Protein AF-X1JDD9-F1 (afdb_monomer)

Radius of gyration: 16.64 Å; Cα contacts (8 Å, |Δi|>4): 151; chains: 1; bounding box: 35×38×40 Å

Nearest PDB structures (foldseek):
  3kds-assembly2_F  TM=9.643E-01  e=4.675E-15  Thermotoga maritima
  3kds-assembly1_E  TM=9.623E-01  e=3.624E-14  Thermotoga maritima
  7wi4-assembly1_C  TM=9.460E-01  e=9.497E-11  Escherichia coli K-12
  6az0-assembly1_B  TM=9.602E-01  e=3.882E-10  Saccharomyces cerevisiae RM11-1a
  6nyy-assembly1_A  TM=8.741E-01  e=3.411E-11  Homo sapiens

Foldseek 3Di:
DPVLCPPAAADPQDDVVVLCQLCVPPDPVLSNQLNVQQVVVCVVVVHPHRYNVSSVQSSCCSVQNDFDPPDDDDPVNLVVLVCVQVVVQVVQVPQPLHAHWDDWFCTHGHPDRIDIDGTHPDDDPDDDPSNVVD

Secondary structure (DSSP, 8-state):
-HHHHTTS-B-TT--HHHHHHHTTT--HHHHHHHHHHHHHHHHHTT-SSB-HHHHHHHHHHHHH-SB-TTS---HHHHHHHHHHHHHHHHHHHHSSSSPPEEEEE---BTTBS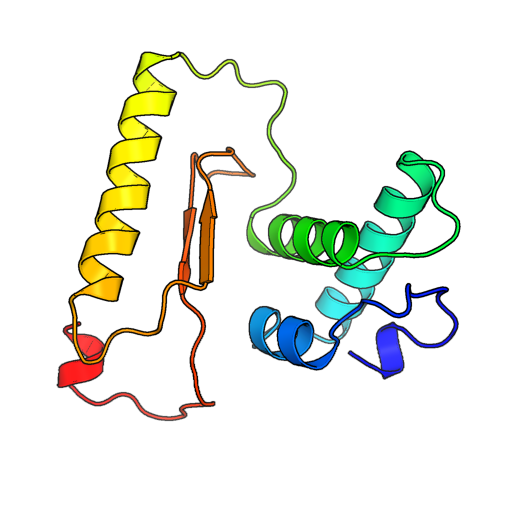-EEEE--SS--S---HHHHH-

Mean predicted aligned error: 5.03 Å

pLDDT: mean 89.82, std 6.15, range [63.53, 98.0]

Solvent-accessible surface area (backbone atoms only — not comparable to full-atom values): 7758 Å² total; per-residue (Å²): 105,72,81,62,50,60,97,54,59,62,35,91,83,46,59,65,68,60,52,48,62,78,45,64,91,57,49,75,66,52,49,40,50,28,49,50,48,9,46,52,49,18,51,77,68,75,41,88,40,31,43,51,70,31,46,54,52,20,48,48,32,72,76,41,32,58,74,52,83,83,63,86,74,51,74,66,58,50,50,52,38,44,52,52,37,51,46,54,43,51,52,35,65,69,37,91,60,31,46,50,70,72,47,79,44,63,66,33,20,65,93,41,59,41,48,62,42,61,45,73,92,62,96,70,95,75,79,53,75,64,47,71,73,81

Structure (mmCIF, N/CA/C/O backbone):
data_AF-X1JDD9-F1
#
_entry.id   AF-X1JDD9-F1
#
loop_
_atom_site.group_PDB
_atom_site.id
_atom_site.type_symbol
_atom_site.label_atom_id
_atom_site.label_alt_id
_atom_site.label_comp_id
_atom_site.label_asym_id
_atom_site.label_entity_id
_atom_site.label_seq_id
_atom_site.pdbx_PDB_ins_code
_atom_site.Cartn_x
_atom_site.Cartn_y
_atom_site.Cartn_z
_atom_site.occupancy
_atom_site.B_iso_or_equiv
_atom_site.auth_seq_id
_atom_site.auth_comp_id
_atom_site.auth_asym_id
_atom_site.auth_atom_id
_atom_site.pdbx_PDB_model_num
ATOM 1 N N . MET A 1 1 ? -8.781 -14.432 3.532 1.00 63.53 1 MET A N 1
ATOM 2 C CA . MET A 1 1 ? -9.470 -13.274 4.148 1.00 63.53 1 MET A CA 1
ATOM 3 C C . MET A 1 1 ? -10.756 -13.630 4.887 1.00 63.53 1 MET A C 1
ATOM 5 O O . MET A 1 1 ? -10.753 -13.464 6.095 1.00 63.53 1 MET A O 1
ATOM 9 N N . LYS A 1 2 ? -11.806 -14.180 4.248 1.00 70.62 2 LYS A N 1
ATOM 10 C CA . LYS A 1 2 ? -13.115 -14.427 4.907 1.00 70.62 2 LYS A CA 1
ATOM 11 C C . LYS A 1 2 ? -13.048 -15.103 6.287 1.00 70.62 2 LYS A C 1
ATOM 13 O O . LYS A 1 2 ? -13.683 -14.623 7.210 1.00 70.62 2 LYS A O 1
ATOM 18 N N . VAL A 1 3 ? -12.236 -16.151 6.446 1.00 74.94 3 VAL A N 1
ATOM 19 C CA . VAL A 1 3 ? -12.106 -16.88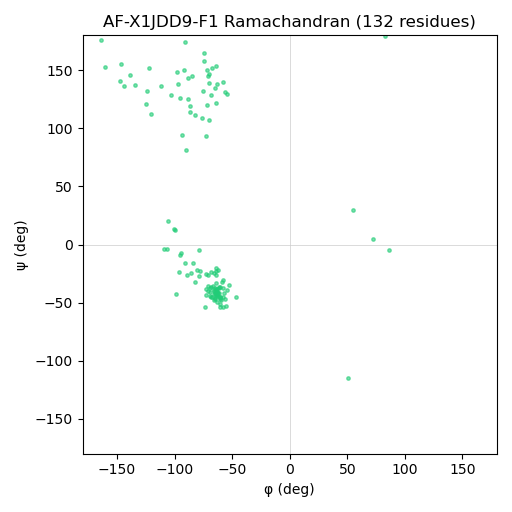8 7.721 1.00 74.94 3 VAL A CA 1
ATOM 20 C C . VAL A 1 3 ? -11.470 -16.044 8.833 1.00 74.94 3 VAL A C 1
ATOM 22 O O . VAL A 1 3 ? -11.853 -16.154 9.988 1.00 74.94 3 VAL A O 1
ATOM 25 N N . HIS A 1 4 ? -10.514 -15.174 8.501 1.00 77.00 4 HIS A N 1
ATOM 26 C CA . HIS A 1 4 ? -9.820 -14.337 9.490 1.00 77.00 4 HIS A CA 1
ATOM 27 C C . HIS A 1 4 ? -10.591 -13.060 9.840 1.00 77.00 4 HIS A C 1
ATOM 29 O O . HIS A 1 4 ? -10.295 -12.421 10.845 1.00 77.00 4 HIS A O 1
ATOM 35 N N . SER A 1 5 ? -11.572 -12.693 9.014 1.00 74.81 5 SER A N 1
ATOM 36 C CA . SER A 1 5 ? -12.475 -11.565 9.242 1.00 74.81 5 SER A CA 1
ATOM 37 C C . SER A 1 5 ? -13.789 -11.974 9.916 1.00 74.81 5 SER A C 1
ATOM 39 O O . SER A 1 5 ? -14.579 -11.102 10.274 1.00 74.81 5 SER A O 1
ATOM 41 N N . ASP A 1 6 ? -14.034 -13.275 10.079 1.00 76.06 6 ASP A N 1
ATOM 42 C CA . ASP A 1 6 ? -15.283 -13.793 10.626 1.00 76.06 6 ASP A CA 1
ATOM 43 C C . ASP A 1 6 ? -15.476 -13.362 12.091 1.00 76.06 6 ASP A C 1
ATOM 45 O O . ASP A 1 6 ? -14.542 -13.364 12.897 1.00 76.06 6 ASP A O 1
ATOM 49 N N . GLY A 1 7 ? -16.687 -12.910 12.423 1.00 74.12 7 GLY A N 1
ATOM 50 C CA . GLY A 1 7 ? -17.021 -12.357 13.742 1.00 74.12 7 GLY A CA 1
ATOM 51 C C . GLY A 1 7 ? -16.440 -10.969 14.064 1.00 74.12 7 GLY A C 1
ATOM 52 O O . GLY A 1 7 ? -16.627 -10.486 15.184 1.00 74.12 7 GLY A O 1
ATOM 5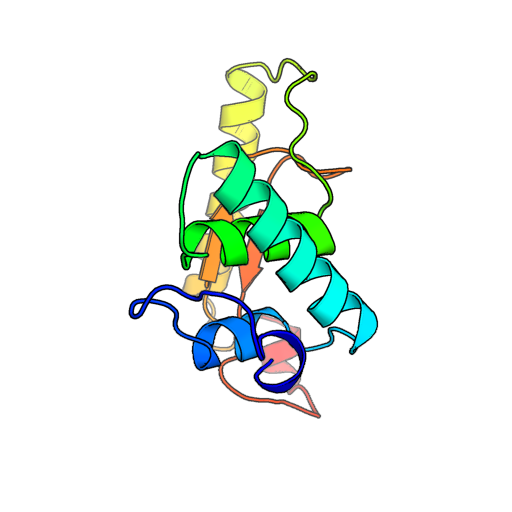3 N N . LYS A 1 8 ? -15.751 -10.297 13.129 1.00 82.94 8 LYS A N 1
ATOM 54 C CA . LYS A 1 8 ? -15.288 -8.908 13.305 1.00 82.94 8 LYS A CA 1
ATOM 55 C C . LYS A 1 8 ? -16.266 -7.919 12.657 1.00 82.94 8 LYS A C 1
ATOM 57 O O . LYS A 1 8 ? -16.722 -8.173 11.544 1.00 82.94 8 LYS A O 1
ATOM 62 N N . PRO A 1 9 ? -16.574 -6.780 13.308 1.00 88.50 9 PRO A N 1
ATOM 63 C CA . PRO A 1 9 ? -17.471 -5.782 12.738 1.00 88.50 9 PRO A CA 1
ATOM 64 C C . PRO A 1 9 ? -16.756 -5.051 11.598 1.00 88.50 9 PRO A C 1
ATOM 66 O O . PRO A 1 9 ? -16.021 -4.098 11.839 1.00 88.50 9 PRO A O 1
ATOM 69 N N . LEU A 1 10 ? -16.924 -5.520 10.363 1.00 90.50 10 LEU A N 1
ATOM 70 C CA . LEU A 1 10 ? -16.450 -4.827 9.167 1.00 90.50 10 LEU A CA 1
ATOM 71 C C . LEU A 1 10 ? -17.476 -3.790 8.716 1.00 90.50 10 LEU A C 1
ATOM 73 O O . LEU A 1 10 ? -18.681 -4.000 8.837 1.00 90.50 10 LEU A O 1
ATOM 77 N N . ASP A 1 11 ? -16.984 -2.676 8.193 1.00 92.62 11 ASP A N 1
ATOM 78 C CA . ASP A 1 11 ? -17.819 -1.702 7.503 1.00 92.62 11 ASP A CA 1
ATOM 79 C C . ASP A 1 11 ? -18.312 -2.261 6.154 1.00 92.62 11 ASP A C 1
ATOM 81 O O . ASP A 1 11 ? -17.595 -3.013 5.490 1.00 92.62 11 ASP A O 1
ATOM 85 N N . GLU A 1 12 ? -19.517 -1.882 5.723 1.00 87.06 12 GLU A N 1
ATOM 86 C CA . GLU A 1 12 ? -20.111 -2.345 4.456 1.00 87.06 12 GLU A CA 1
ATOM 87 C C . GLU A 1 12 ? -19.295 -1.920 3.225 1.00 87.06 12 GLU A C 1
ATOM 89 O O . GLU A 1 12 ? -19.371 -2.552 2.173 1.00 87.06 12 GLU A O 1
ATOM 94 N N . THR A 1 13 ? -18.476 -0.873 3.354 1.00 86.50 13 THR A N 1
ATOM 95 C CA . THR A 1 13 ? -17.613 -0.364 2.279 1.00 86.50 13 THR A CA 1
ATOM 96 C C . THR A 1 13 ? -16.335 -1.185 2.062 1.00 86.50 13 THR A C 1
ATOM 98 O O . THR A 1 13 ? -15.574 -0.903 1.134 1.00 86.50 13 THR A O 1
ATOM 101 N N . VAL A 1 14 ? -16.067 -2.201 2.892 1.00 90.94 14 VAL A N 1
ATOM 102 C CA . VAL A 1 14 ? -14.845 -3.012 2.802 1.00 90.94 14 VAL A CA 1
ATOM 103 C C . VAL A 1 14 ? -14.875 -3.933 1.582 1.00 90.94 14 VAL A C 1
ATOM 105 O O . VAL A 1 14 ? -15.685 -4.856 1.485 1.00 90.94 14 VAL A O 1
ATOM 108 N N . ASN A 1 15 ? -13.901 -3.756 0.688 1.00 89.44 15 ASN A N 1
ATOM 109 C CA . ASN A 1 15 ? -13.701 -4.643 -0.451 1.00 89.44 15 ASN A CA 1
ATOM 110 C C . ASN A 1 15 ? -12.686 -5.752 -0.120 1.00 89.44 15 ASN A C 1
ATOM 112 O O . ASN A 1 15 ? -11.476 -5.596 -0.284 1.00 89.44 15 ASN A O 1
ATOM 116 N N . LEU A 1 16 ? -13.192 -6.907 0.321 1.00 87.38 16 LEU A N 1
ATOM 117 C CA . LEU A 1 16 ? -12.360 -8.067 0.665 1.00 87.38 16 LEU A CA 1
ATOM 118 C C . LEU A 1 16 ? -11.617 -8.678 -0.533 1.00 87.38 16 LEU A C 1
ATOM 120 O O . LEU A 1 16 ? -10.599 -9.338 -0.328 1.00 87.38 16 LEU A O 1
ATOM 124 N N . GLU A 1 17 ? -12.114 -8.495 -1.757 1.00 86.50 17 GLU A N 1
ATOM 125 C CA . GLU A 1 17 ? -11.453 -9.007 -2.959 1.00 86.50 17 GLU A CA 1
ATOM 126 C C . GLU A 1 17 ? -10.201 -8.187 -3.283 1.00 86.50 17 GLU A C 1
ATOM 128 O O . GLU A 1 17 ? -9.141 -8.755 -3.540 1.00 86.50 17 GLU A O 1
ATOM 133 N N . LEU A 1 18 ? -10.295 -6.858 -3.189 1.00 86.44 18 LEU A N 1
ATOM 134 C CA . LEU A 1 18 ? -9.141 -5.974 -3.343 1.00 86.44 18 LEU A CA 1
ATOM 135 C C . LEU A 1 18 ? -8.074 -6.267 -2.280 1.00 86.44 18 LEU A C 1
ATOM 137 O O . LEU A 1 18 ? -6.905 -6.447 -2.613 1.00 86.44 18 LEU A O 1
ATOM 141 N N . LEU A 1 19 ? -8.489 -6.421 -1.018 1.00 89.00 19 LEU A N 1
ATOM 142 C CA . LEU A 1 19 ? -7.575 -6.766 0.074 1.00 89.00 19 LEU A CA 1
ATOM 143 C C . LEU A 1 19 ? -6.897 -8.123 -0.138 1.00 89.00 19 LEU A C 1
ATOM 145 O O . LEU A 1 19 ? -5.731 -8.285 0.211 1.00 89.00 19 LEU A O 1
ATOM 149 N N . ALA A 1 20 ? -7.604 -9.105 -0.705 1.00 87.06 20 ALA A N 1
ATOM 150 C CA . ALA A 1 20 ? -7.016 -10.402 -1.023 1.00 87.06 20 ALA A CA 1
ATOM 151 C C . ALA A 1 20 ? -5.908 -10.279 -2.079 1.00 87.06 20 ALA A C 1
ATOM 153 O O . ALA A 1 20 ? -4.869 -10.914 -1.926 1.00 87.06 20 ALA A O 1
ATOM 154 N N . LYS A 1 21 ? -6.090 -9.422 -3.093 1.00 85.94 21 LYS A N 1
ATOM 155 C CA . LYS A 1 21 ? -5.042 -9.141 -4.086 1.00 85.94 21 LYS A CA 1
ATOM 156 C C . LYS A 1 21 ? -3.837 -8.463 -3.434 1.00 85.94 21 LYS A C 1
ATOM 158 O O . LYS A 1 21 ? -2.712 -8.904 -3.632 1.00 85.94 21 LYS A O 1
ATOM 163 N N . GLU A 1 22 ? -4.056 -7.445 -2.601 1.00 88.06 22 GLU A N 1
ATOM 164 C CA . GLU A 1 22 ? -2.969 -6.737 -1.899 1.00 88.06 22 GLU A CA 1
ATOM 165 C C . GLU A 1 22 ? -2.189 -7.597 -0.898 1.00 88.06 22 GLU A C 1
ATOM 167 O O . GLU A 1 22 ? -1.053 -7.271 -0.556 1.00 88.06 22 GLU A O 1
ATOM 172 N N . THR A 1 23 ? -2.797 -8.678 -0.414 1.00 89.56 23 THR A N 1
ATOM 173 C CA . THR A 1 23 ? -2.199 -9.604 0.555 1.00 89.56 23 THR A CA 1
ATOM 174 C C . THR A 1 23 ? -1.780 -10.924 -0.089 1.00 89.56 23 THR A C 1
ATOM 176 O O . THR A 1 23 ? -1.591 -11.927 0.602 1.00 89.56 23 THR A O 1
ATOM 179 N N . ALA A 1 24 ? -1.604 -10.946 -1.414 1.00 86.12 24 ALA A N 1
ATOM 180 C CA . ALA A 1 24 ? -1.024 -12.088 -2.106 1.00 86.12 24 ALA A CA 1
ATOM 181 C C . ALA A 1 24 ? 0.347 -12.442 -1.495 1.00 86.12 24 ALA A C 1
ATOM 183 O O . ALA A 1 24 ? 1.199 -11.580 -1.281 1.00 86.12 24 ALA A O 1
ATOM 184 N N . GLY A 1 25 ? 0.541 -13.720 -1.164 1.00 85.62 25 GLY A N 1
ATOM 185 C CA . GLY A 1 25 ? 1.745 -14.211 -0.485 1.00 85.62 25 GLY A CA 1
ATOM 186 C C . GLY A 1 25 ? 1.726 -14.122 1.047 1.00 85.62 25 GLY A C 1
ATOM 187 O O . GLY A 1 25 ? 2.645 -14.639 1.679 1.00 85.62 25 GLY A O 1
ATOM 188 N N . PHE A 1 26 ? 0.693 -13.538 1.665 1.00 91.31 26 PHE A N 1
ATOM 189 C CA . PHE A 1 26 ? 0.548 -13.552 3.124 1.00 91.31 26 PHE A CA 1
ATOM 190 C C . PHE A 1 26 ? 0.208 -14.959 3.621 1.00 91.31 26 PHE A C 1
ATOM 192 O O . PHE A 1 26 ? -0.644 -15.653 3.058 1.00 91.31 26 PHE A O 1
ATOM 199 N N . SER A 1 27 ? 0.819 -15.365 4.734 1.00 92.12 27 SER A N 1
ATOM 200 C CA . SER A 1 27 ? 0.408 -16.570 5.451 1.00 92.12 27 SER A CA 1
ATOM 201 C C . SER A 1 27 ? -0.902 -16.341 6.215 1.00 92.12 27 SER A C 1
ATOM 203 O O . SER A 1 27 ? -1.315 -15.209 6.475 1.00 92.12 27 SER A O 1
ATOM 205 N N . GLY A 1 28 ? -1.554 -17.420 6.662 1.00 89.81 28 GLY A N 1
ATOM 206 C CA . GLY A 1 28 ? -2.732 -17.304 7.535 1.00 89.81 28 GLY A CA 1
ATOM 207 C C . GLY A 1 28 ? -2.445 -16.543 8.839 1.00 89.81 28 GLY A C 1
ATOM 208 O O . GLY A 1 28 ? -3.316 -15.837 9.347 1.00 89.81 2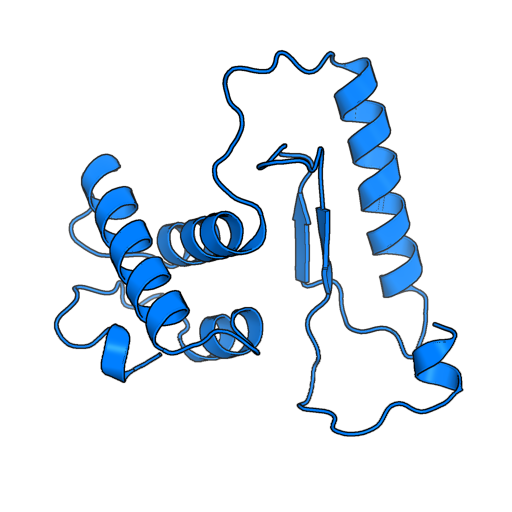8 GLY A O 1
ATOM 209 N N . ALA A 1 29 ? -1.212 -16.627 9.352 1.00 91.00 29 ALA A N 1
ATOM 210 C CA . ALA A 1 29 ? -0.783 -15.859 10.517 1.00 91.00 29 ALA A CA 1
ATOM 211 C C . ALA A 1 29 ? -0.668 -14.360 10.199 1.00 91.00 29 ALA A C 1
ATOM 213 O O . ALA A 1 29 ? -1.123 -13.537 10.994 1.00 91.00 29 ALA A O 1
ATOM 214 N N . ASP A 1 30 ? -0.144 -14.003 9.024 1.00 92.44 30 ASP A N 1
ATOM 215 C CA . ASP A 1 30 ? -0.042 -12.605 8.588 1.00 92.44 30 ASP A CA 1
ATOM 216 C C . ASP A 1 30 ? -1.425 -11.985 8.385 1.00 92.44 30 ASP A C 1
ATOM 218 O O . ASP A 1 30 ? -1.674 -10.864 8.827 1.00 92.44 30 ASP A O 1
ATOM 222 N N . LEU A 1 31 ? -2.359 -12.733 7.786 1.00 92.69 31 LEU A N 1
ATOM 223 C CA . LEU A 1 31 ? -3.745 -12.293 7.618 1.00 92.69 31 LEU A CA 1
ATOM 224 C C . LEU A 1 31 ? -4.452 -12.101 8.967 1.00 92.69 31 LEU A C 1
ATOM 226 O O . LEU A 1 31 ? -5.153 -11.108 9.161 1.00 92.69 31 LEU A O 1
ATOM 230 N N . ALA A 1 32 ? -4.260 -13.022 9.914 1.00 90.81 32 ALA A N 1
ATOM 231 C CA . ALA A 1 32 ? -4.809 -12.880 11.261 1.00 90.81 32 ALA A CA 1
ATOM 232 C C . ALA A 1 32 ? -4.224 -11.655 11.985 1.00 90.81 32 ALA A C 1
ATOM 234 O O . ALA A 1 32 ? -4.964 -10.892 12.613 1.00 90.81 32 ALA A O 1
ATOM 235 N N . ASN A 1 33 ? -2.912 -11.434 11.859 1.00 92.00 33 ASN A N 1
ATOM 236 C CA . ASN A 1 33 ? -2.232 -10.281 12.440 1.00 92.00 33 ASN A CA 1
ATOM 237 C C . ASN A 1 33 ? -2.724 -8.958 11.830 1.00 92.00 33 ASN A C 1
ATOM 239 O O . ASN A 1 33 ? -3.042 -8.024 12.562 1.00 92.00 33 ASN A O 1
ATOM 243 N N . LEU A 1 34 ? -2.872 -8.901 10.503 1.00 94.12 34 LEU A N 1
ATOM 244 C CA . LEU A 1 34 ? -3.423 -7.756 9.777 1.00 94.12 34 LEU A CA 1
ATOM 245 C C . LEU A 1 34 ? -4.809 -7.378 10.303 1.00 94.12 34 LEU A C 1
ATOM 247 O O . LEU A 1 34 ? -5.027 -6.222 10.667 1.00 94.12 34 LEU A O 1
ATOM 251 N N . VAL A 1 35 ? -5.739 -8.338 10.375 1.00 93.19 35 VAL A N 1
ATOM 252 C CA . VAL A 1 35 ? -7.114 -8.070 10.834 1.00 93.19 35 VAL A CA 1
ATOM 253 C C . VAL A 1 35 ? -7.123 -7.600 12.290 1.00 93.19 35 VAL A C 1
ATOM 255 O O . VAL A 1 35 ? -7.883 -6.698 12.648 1.00 93.19 35 VAL A O 1
ATOM 258 N N . ASN A 1 36 ? -6.262 -8.169 13.136 1.00 92.31 36 ASN A N 1
ATOM 259 C CA . ASN A 1 36 ? -6.136 -7.740 14.525 1.00 92.31 36 ASN A CA 1
ATOM 260 C C . ASN A 1 36 ? -5.608 -6.301 14.644 1.00 92.31 36 ASN A C 1
ATOM 262 O O . ASN A 1 36 ? -6.179 -5.492 15.374 1.00 92.31 36 ASN A O 1
ATOM 266 N N . GLU A 1 37 ? -4.562 -5.949 13.896 1.00 92.56 37 GLU A N 1
ATOM 267 C CA . GLU A 1 37 ? -4.041 -4.580 13.857 1.00 92.56 37 GLU A CA 1
ATOM 268 C C . GLU A 1 37 ? -5.090 -3.591 13.333 1.00 92.56 37 GLU A C 1
ATOM 270 O O . GLU A 1 37 ? -5.212 -2.489 13.871 1.00 92.56 37 GLU A O 1
ATOM 275 N N . ALA A 1 38 ? -5.900 -3.992 12.350 1.00 94.69 38 ALA A N 1
ATOM 276 C CA . ALA A 1 38 ? -6.957 -3.145 11.801 1.00 94.69 38 ALA A CA 1
ATOM 277 C C . ALA A 1 38 ? -8.046 -2.874 12.849 1.00 94.69 38 ALA A C 1
ATOM 279 O O . ALA A 1 38 ? -8.501 -1.740 13.004 1.00 94.69 38 ALA A O 1
ATOM 280 N N . ALA A 1 39 ? -8.406 -3.889 13.641 1.00 93.25 39 ALA A N 1
ATOM 281 C CA . ALA A 1 39 ? -9.322 -3.739 14.768 1.00 93.25 39 ALA A CA 1
ATOM 282 C C . ALA A 1 39 ? -8.769 -2.799 15.852 1.00 93.25 39 ALA A C 1
ATOM 284 O O . ALA A 1 39 ? -9.491 -1.934 16.348 1.00 93.25 39 ALA A O 1
ATOM 285 N N . ILE A 1 40 ? -7.481 -2.922 16.193 1.00 93.31 40 ILE A N 1
ATOM 286 C CA . ILE A 1 40 ? -6.818 -2.027 17.155 1.00 93.31 40 ILE A CA 1
ATOM 287 C C . ILE A 1 40 ? -6.807 -0.585 16.631 1.00 93.31 40 ILE A C 1
ATOM 289 O O . ILE A 1 40 ? -7.048 0.350 17.396 1.00 93.31 40 ILE A O 1
ATOM 293 N N . LEU A 1 41 ? -6.547 -0.384 15.336 1.00 93.50 41 LEU A N 1
ATOM 294 C CA . LEU A 1 41 ? -6.577 0.937 14.706 1.00 93.50 41 LEU A CA 1
ATOM 295 C C . LEU A 1 4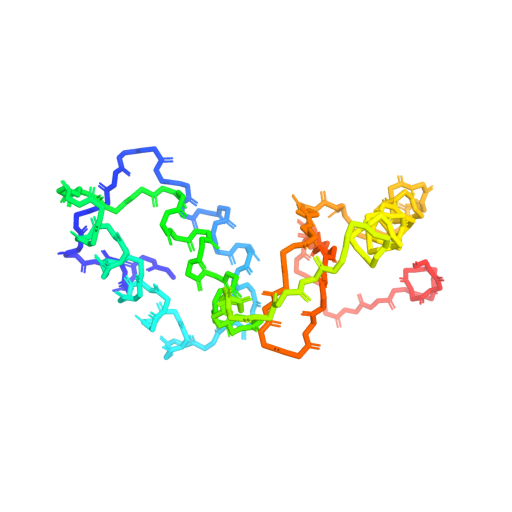1 ? -7.981 1.544 14.698 1.00 93.50 41 LEU A C 1
ATOM 297 O O . LEU A 1 41 ? -8.115 2.727 15.010 1.00 93.50 41 LEU A O 1
ATOM 301 N N . ALA A 1 42 ? -9.011 0.750 14.397 1.00 95.00 42 ALA A N 1
ATOM 302 C CA . ALA A 1 42 ? -10.403 1.187 14.456 1.00 95.00 42 ALA A CA 1
ATOM 303 C C . ALA A 1 42 ? -10.777 1.633 15.878 1.00 95.00 42 ALA A C 1
ATOM 305 O O . ALA A 1 42 ? -11.269 2.746 16.062 1.00 95.00 42 ALA A O 1
ATOM 306 N N . ALA A 1 43 ? -10.438 0.825 16.888 1.00 94.19 43 ALA A N 1
ATOM 307 C CA . ALA A 1 43 ? -10.682 1.150 18.291 1.00 94.19 43 ALA A CA 1
ATOM 308 C C . ALA A 1 43 ? -9.938 2.420 18.739 1.00 94.19 43 ALA A C 1
ATOM 310 O O . ALA A 1 43 ? -10.519 3.270 19.402 1.00 94.19 43 ALA A O 1
ATOM 311 N N . ARG A 1 44 ? -8.674 2.605 18.328 1.00 94.19 44 ARG A N 1
ATOM 312 C CA . ARG A 1 44 ? -7.899 3.833 18.607 1.00 94.19 44 ARG A CA 1
ATOM 313 C C . ARG A 1 44 ? -8.473 5.092 17.956 1.00 94.19 44 ARG A C 1
ATOM 315 O O . ARG A 1 44 ? -8.102 6.190 18.356 1.00 94.19 44 ARG A O 1
ATOM 322 N N . ARG A 1 45 ? -9.298 4.932 16.921 1.00 94.44 45 ARG A N 1
ATOM 323 C CA . ARG A 1 45 ? -10.001 6.012 16.215 1.00 94.44 45 ARG A CA 1
ATOM 324 C C . ARG A 1 45 ? -11.459 6.142 16.676 1.00 94.44 45 ARG A C 1
ATOM 326 O O . ARG A 1 45 ? -12.239 6.787 15.982 1.00 94.44 45 ARG A O 1
ATOM 333 N N . ASP A 1 46 ? -11.829 5.494 17.785 1.00 94.19 46 ASP A N 1
ATOM 334 C CA . ASP A 1 46 ? -13.188 5.453 18.339 1.00 94.19 46 ASP A CA 1
ATOM 335 C C . ASP A 1 46 ? -14.257 4.968 17.336 1.00 94.19 46 ASP A C 1
ATOM 337 O O . ASP A 1 46 ? -15.432 5.339 17.405 1.00 94.19 46 ASP A O 1
ATOM 341 N N . LYS A 1 47 ? -13.865 4.109 16.385 1.00 94.50 47 LYS A N 1
ATOM 342 C CA . LYS A 1 47 ? -14.779 3.497 15.413 1.00 94.50 47 LYS A CA 1
ATOM 343 C C . LYS A 1 47 ? -15.378 2.202 15.957 1.00 94.50 47 LYS A C 1
ATOM 345 O O . LYS A 1 47 ? -14.704 1.411 16.612 1.00 94.50 47 LYS A O 1
ATOM 350 N N . LYS A 1 48 ? -16.649 1.958 15.622 1.00 92.06 48 LYS A N 1
ATOM 351 C CA . 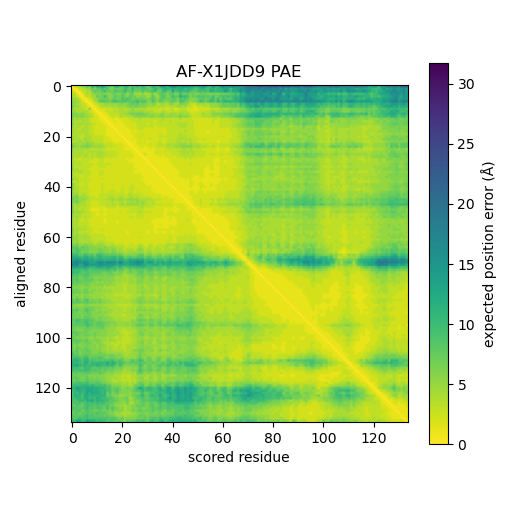LYS A 1 48 ? -17.372 0.715 15.961 1.00 92.06 48 LYS A CA 1
ATOM 352 C C . LYS A 1 48 ? -17.156 -0.407 14.943 1.00 92.06 48 LYS A C 1
ATOM 354 O O . LYS A 1 48 ? -17.308 -1.574 15.290 1.00 92.06 48 LYS A O 1
ATOM 359 N N . THR A 1 49 ? -16.817 -0.048 13.709 1.00 95.12 49 THR A N 1
ATOM 360 C CA . THR A 1 49 ? -16.551 -0.958 12.591 1.00 95.12 49 THR A CA 1
ATOM 361 C C . THR A 1 49 ? -15.141 -0.728 12.050 1.00 95.12 49 THR A C 1
ATOM 363 O O . THR A 1 49 ? -14.580 0.366 12.152 1.00 95.12 49 THR A O 1
ATOM 366 N N . ILE A 1 50 ? -14.553 -1.779 11.489 1.00 94.81 50 ILE A N 1
ATOM 367 C CA . ILE A 1 50 ? -13.262 -1.756 10.805 1.00 94.81 50 ILE A CA 1
ATOM 368 C C . ILE A 1 50 ? -13.524 -1.366 9.353 1.00 94.81 50 ILE A C 1
ATOM 370 O O . ILE A 1 50 ? -14.168 -2.114 8.618 1.00 94.81 50 ILE A O 1
ATOM 374 N N . GLY A 1 51 ? -13.036 -0.195 8.950 1.00 94.44 51 GLY A N 1
ATOM 375 C CA . GLY A 1 51 ? -13.163 0.289 7.581 1.00 94.44 51 GLY A CA 1
ATOM 376 C C . GLY A 1 51 ? -11.989 -0.110 6.692 1.00 94.44 51 GLY A C 1
ATOM 377 O O . GLY A 1 51 ? -10.967 -0.627 7.152 1.00 94.44 51 GLY A O 1
ATOM 378 N N . MET A 1 52 ? -12.113 0.210 5.402 1.00 92.50 52 MET A N 1
ATOM 379 C CA . MET A 1 52 ? -11.065 -0.035 4.405 1.00 92.50 52 MET A CA 1
ATOM 380 C C . MET A 1 52 ? -9.737 0.643 4.782 1.00 92.50 52 MET A C 1
ATOM 382 O O . MET A 1 52 ? -8.685 0.019 4.722 1.00 92.50 52 MET A O 1
ATOM 386 N N . LEU A 1 53 ? -9.791 1.884 5.281 1.00 91.88 53 LEU A N 1
ATOM 387 C CA . LEU A 1 53 ? -8.604 2.647 5.688 1.00 91.88 53 LEU A CA 1
ATOM 388 C C . LEU A 1 53 ? -7.799 1.974 6.806 1.00 91.88 53 LEU A C 1
ATOM 390 O O . LEU A 1 53 ? -6.577 2.098 6.847 1.00 91.88 53 LEU A O 1
ATOM 394 N N . GLU A 1 54 ? -8.469 1.317 7.753 1.00 94.62 54 GLU A N 1
ATOM 395 C CA . GLU A 1 54 ? -7.785 0.595 8.826 1.00 94.62 54 GLU A CA 1
ATOM 396 C C . GLU A 1 54 ? -7.131 -0.687 8.300 1.00 94.62 54 GLU A C 1
ATOM 398 O O . GLU A 1 54 ? -6.013 -1.000 8.698 1.00 94.62 54 GLU A O 1
ATOM 403 N N . LEU A 1 55 ? -7.790 -1.389 7.375 1.00 94.19 55 LEU A N 1
ATOM 404 C CA . LEU A 1 55 ? -7.256 -2.598 6.744 1.00 94.19 55 LEU A CA 1
ATOM 405 C C . LEU A 1 55 ? -6.047 -2.290 5.850 1.00 94.19 55 LEU A C 1
ATOM 407 O O . LEU A 1 55 ? -5.026 -2.963 5.970 1.00 94.19 55 LEU A O 1
ATOM 411 N N . GLU A 1 56 ? -6.115 -1.246 5.023 1.00 91.81 56 GLU A N 1
ATOM 412 C CA . GLU A 1 56 ? -4.994 -0.796 4.184 1.00 91.81 56 GLU A CA 1
ATOM 413 C C . GLU A 1 56 ? -3.789 -0.331 5.017 1.00 91.81 56 GLU A C 1
ATOM 415 O O . GLU A 1 56 ? -2.641 -0.648 4.698 1.00 91.81 56 GLU A O 1
ATOM 420 N N . GLU A 1 57 ? -4.027 0.397 6.113 1.00 91.00 57 GLU A N 1
ATOM 421 C CA . GLU A 1 57 ? -2.964 0.806 7.040 1.00 91.00 57 GLU A CA 1
ATOM 422 C C . GLU A 1 57 ? -2.312 -0.410 7.713 1.00 91.00 57 GLU A C 1
ATOM 424 O O . GLU A 1 57 ? -1.094 -0.449 7.909 1.00 91.00 57 GLU A O 1
ATOM 429 N N . SER A 1 58 ? -3.106 -1.426 8.048 1.00 93.38 58 SER A N 1
ATOM 430 C CA . SER A 1 58 ? -2.596 -2.679 8.595 1.00 93.38 58 SER A CA 1
ATOM 431 C C . SER A 1 58 ? -1.793 -3.484 7.581 1.00 93.38 58 SER A C 1
ATOM 433 O O . SER A 1 58 ? -0.770 -4.045 7.968 1.00 93.38 58 SER A O 1
ATOM 435 N N . ILE A 1 59 ? -2.179 -3.495 6.300 1.00 92.50 59 ILE A N 1
ATOM 436 C CA . ILE A 1 59 ? -1.371 -4.086 5.220 1.00 92.50 59 ILE A CA 1
ATOM 437 C C . ILE A 1 59 ? -0.004 -3.408 5.167 1.00 92.50 59 ILE A C 1
ATOM 439 O O . ILE A 1 59 ? 1.019 -4.084 5.283 1.00 92.50 59 ILE A O 1
ATOM 443 N N . ASP A 1 60 ? 0.025 -2.075 5.071 1.00 90.00 60 ASP A N 1
ATOM 444 C CA . ASP A 1 60 ? 1.280 -1.317 5.049 1.00 90.00 60 ASP A CA 1
ATOM 445 C C . ASP A 1 60 ? 2.151 -1.644 6.269 1.00 90.00 60 ASP A C 1
ATOM 447 O O . ASP A 1 60 ? 3.374 -1.754 6.164 1.00 90.00 60 ASP A O 1
ATOM 451 N N . ARG A 1 61 ? 1.526 -1.800 7.441 1.00 90.19 61 ARG A N 1
ATOM 452 C CA . ARG A 1 61 ? 2.227 -2.095 8.688 1.00 90.19 61 ARG A CA 1
ATOM 453 C C . ARG A 1 61 ? 2.790 -3.511 8.743 1.00 90.19 61 ARG A C 1
ATOM 455 O O . ARG A 1 61 ? 3.865 -3.682 9.313 1.00 90.19 61 ARG A O 1
ATOM 462 N N . VAL A 1 62 ? 2.103 -4.501 8.181 1.00 90.25 62 VAL A N 1
ATOM 463 C CA . VAL A 1 62 ? 2.616 -5.876 8.100 1.00 90.25 62 VAL A CA 1
ATOM 464 C C . VAL A 1 62 ? 3.763 -5.965 7.089 1.00 90.25 62 VAL A C 1
ATOM 466 O O . VAL A 1 62 ? 4.771 -6.596 7.388 1.00 90.25 62 VAL A O 1
ATOM 469 N N . ILE A 1 63 ? 3.663 -5.275 5.946 1.00 88.06 63 ILE A N 1
ATOM 470 C CA . ILE A 1 63 ? 4.693 -5.298 4.891 1.00 88.06 63 ILE A CA 1
ATOM 471 C C . ILE A 1 63 ? 5.938 -4.500 5.292 1.00 88.06 63 ILE A C 1
ATOM 473 O O . ILE A 1 63 ? 7.059 -4.998 5.220 1.00 88.06 63 ILE A O 1
ATOM 477 N N . ALA A 1 64 ? 5.756 -3.235 5.673 1.00 86.88 64 ALA A N 1
ATOM 478 C CA . ALA A 1 64 ? 6.848 -2.272 5.828 1.00 86.88 64 ALA A CA 1
ATOM 479 C C . ALA A 1 64 ? 7.140 -1.908 7.293 1.00 86.88 64 ALA A C 1
ATOM 481 O O . ALA A 1 64 ? 8.078 -1.158 7.581 1.00 86.88 64 ALA A O 1
ATOM 482 N N . GLY A 1 65 ? 6.350 -2.421 8.237 1.00 88.69 65 GLY A N 1
ATOM 483 C CA . GLY A 1 65 ? 6.4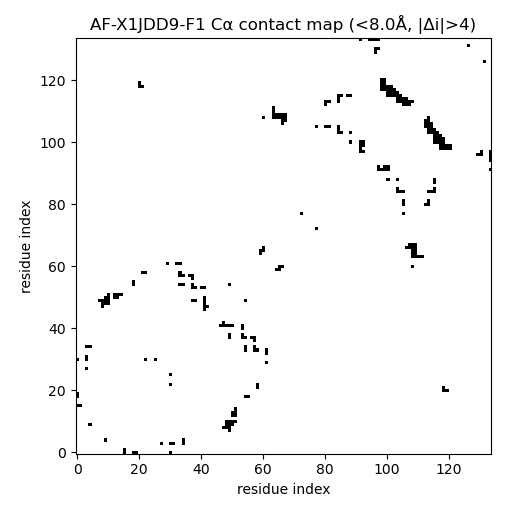31 -2.053 9.644 1.00 88.69 65 GLY A CA 1
ATOM 484 C C . GLY A 1 65 ? 5.671 -0.761 9.985 1.00 88.69 65 GLY A C 1
ATOM 485 O O . GLY A 1 65 ? 5.049 -0.117 9.134 1.00 88.69 65 GLY A O 1
ATOM 486 N N . PRO A 1 66 ? 5.688 -0.352 11.266 1.00 87.19 66 PRO A N 1
ATOM 487 C CA . PRO A 1 66 ? 4.966 0.831 11.718 1.00 87.19 66 PRO A CA 1
ATOM 488 C C . PRO A 1 66 ? 5.551 2.125 11.138 1.00 87.19 66 PRO A C 1
ATOM 490 O O . PRO A 1 66 ? 6.755 2.241 10.886 1.00 87.19 66 PRO A O 1
ATOM 493 N N . GLU A 1 67 ? 4.685 3.127 10.988 1.00 87.19 67 GLU A N 1
ATOM 494 C CA . GLU A 1 67 ? 5.067 4.494 10.635 1.00 87.19 67 GLU A CA 1
ATOM 495 C C . GLU A 1 67 ? 6.083 5.068 11.636 1.00 87.19 67 GLU A C 1
ATOM 497 O O . GLU A 1 67 ? 5.879 5.046 12.856 1.00 87.19 67 GLU A O 1
ATOM 502 N N . ARG A 1 68 ? 7.174 5.650 11.126 1.00 84.50 68 ARG A N 1
ATOM 503 C CA . ARG A 1 68 ? 8.214 6.269 11.959 1.00 84.50 68 ARG A CA 1
ATOM 504 C C . ARG A 1 68 ? 7.930 7.741 12.221 1.00 84.50 68 ARG A C 1
ATOM 506 O O . ARG A 1 68 ? 8.558 8.620 11.641 1.00 84.50 68 ARG A O 1
ATOM 513 N N . LYS A 1 69 ? 7.065 8.006 13.200 1.00 79.19 69 LYS A N 1
ATOM 514 C CA . LYS A 1 69 ? 6.731 9.379 13.631 1.00 79.19 69 LYS A CA 1
ATOM 515 C C . LYS A 1 69 ? 7.878 10.124 14.327 1.00 79.19 69 LYS A C 1
ATOM 517 O O . LYS A 1 69 ? 7.888 11.349 14.348 1.00 79.19 69 LYS A O 1
ATOM 522 N N . SER A 1 70 ? 8.846 9.408 14.905 1.00 76.69 70 SER A N 1
ATOM 523 C CA . SER A 1 70 ? 9.947 10.006 15.679 1.00 76.69 70 SER A CA 1
ATOM 524 C C . SER A 1 70 ? 11.092 10.558 14.825 1.00 76.69 70 SER A C 1
ATOM 526 O O . SER A 1 70 ? 11.851 11.409 15.292 1.00 76.69 70 SER A O 1
ATOM 528 N N . ARG A 1 71 ? 11.244 10.097 13.577 1.00 74.06 71 ARG A N 1
ATOM 529 C CA . ARG A 1 71 ? 12.312 10.565 12.688 1.00 74.06 71 ARG A CA 1
ATOM 530 C C . ARG A 1 71 ? 11.873 11.874 12.040 1.00 74.06 71 ARG A C 1
ATOM 532 O O . ARG A 1 71 ? 10.980 11.881 11.198 1.00 74.06 71 ARG A O 1
ATOM 539 N N . ARG A 1 72 ? 12.517 12.988 12.401 1.00 78.50 72 ARG A N 1
ATOM 540 C CA . ARG A 1 72 ? 12.332 14.250 11.673 1.00 78.50 72 ARG A CA 1
ATOM 541 C C . ARG A 1 72 ? 12.986 14.119 10.302 1.00 78.50 72 ARG A C 1
ATOM 543 O O . ARG A 1 72 ? 14.206 14.104 10.210 1.00 78.50 72 ARG A O 1
ATOM 550 N N . ILE A 1 73 ? 12.165 14.001 9.264 1.00 84.62 73 ILE A N 1
ATOM 551 C CA . ILE A 1 73 ? 12.604 14.059 7.867 1.00 84.62 73 ILE A CA 1
ATOM 552 C C . ILE A 1 73 ? 12.576 15.525 7.445 1.00 84.62 73 ILE A C 1
ATOM 554 O O . ILE A 1 73 ? 11.543 16.189 7.590 1.00 84.62 73 ILE A O 1
ATOM 558 N N . SER A 1 74 ? 13.701 16.032 6.950 1.00 91.44 74 SER A N 1
ATOM 559 C CA . SER A 1 74 ? 13.779 17.405 6.457 1.00 91.44 74 SER A CA 1
ATOM 560 C C . SER A 1 74 ? 12.864 17.605 5.237 1.00 91.44 74 SER A C 1
ATOM 562 O O . SER A 1 74 ? 12.607 16.654 4.492 1.00 91.44 74 SER A O 1
ATOM 564 N N . PRO A 1 75 ? 12.380 18.834 4.970 1.00 93.38 75 PRO A N 1
ATOM 565 C CA . PRO A 1 75 ? 11.619 19.118 3.753 1.00 93.38 75 PRO A CA 1
ATOM 566 C C . PRO A 1 75 ? 12.356 18.686 2.480 1.00 93.38 75 PRO A C 1
ATOM 568 O O . PRO A 1 75 ? 11.731 18.177 1.555 1.00 93.38 75 PRO A O 1
ATOM 571 N N . LYS A 1 76 ? 13.692 18.811 2.467 1.00 94.56 76 LYS A N 1
ATOM 572 C CA . LYS A 1 76 ? 14.513 18.412 1.325 1.00 94.56 76 LYS A CA 1
ATOM 573 C C . LYS A 1 76 ? 14.549 16.898 1.120 1.00 94.56 76 LYS A C 1
ATOM 575 O O . LYS A 1 76 ? 14.387 16.439 -0.003 1.00 94.56 76 LYS A O 1
ATOM 580 N N . GLU A 1 77 ? 14.713 16.114 2.183 1.00 91.56 77 GLU A N 1
ATOM 581 C CA . GLU A 1 77 ? 14.651 14.647 2.097 1.00 91.56 77 GLU A CA 1
ATOM 582 C C . GLU A 1 77 ? 13.255 14.155 1.688 1.00 91.56 77 GLU A C 1
ATOM 584 O O . GLU A 1 77 ? 13.147 13.207 0.908 1.00 91.56 77 GLU A O 1
ATOM 589 N N . LYS A 1 78 ? 12.183 14.812 2.161 1.00 92.44 78 LYS A N 1
ATOM 590 C CA . LYS A 1 78 ? 10.811 14.513 1.714 1.00 92.44 78 LYS A CA 1
ATOM 591 C C . LYS A 1 78 ? 10.636 14.769 0.221 1.00 92.44 78 LYS A C 1
ATOM 593 O O . LYS A 1 78 ? 10.066 13.929 -0.462 1.00 92.44 78 LYS A O 1
ATOM 598 N N . GLU A 1 79 ? 11.140 15.896 -0.282 1.00 96.31 79 GLU A N 1
ATOM 599 C CA . GLU A 1 79 ? 11.101 16.229 -1.709 1.00 96.31 79 GLU A CA 1
ATOM 600 C C . GLU A 1 79 ? 11.865 15.190 -2.544 1.00 96.31 79 GLU A C 1
ATOM 602 O O . GLU A 1 79 ? 11.331 14.672 -3.520 1.00 96.31 79 GLU A O 1
ATOM 607 N N . ILE A 1 80 ? 13.081 14.820 -2.127 1.00 96.31 80 ILE A N 1
ATOM 608 C CA . ILE A 1 80 ? 13.881 13.785 -2.802 1.00 96.31 80 ILE A CA 1
ATOM 609 C C . ILE A 1 80 ? 13.122 12.454 -2.845 1.00 96.31 80 ILE A C 1
ATOM 611 O O . ILE A 1 80 ? 13.047 11.823 -3.896 1.00 96.31 80 ILE A O 1
ATOM 615 N N . THR A 1 81 ? 12.522 12.051 -1.723 1.00 95.50 81 THR A N 1
ATOM 616 C CA . THR A 1 81 ? 11.717 10.824 -1.643 1.00 95.50 81 THR A CA 1
ATOM 617 C C . THR A 1 81 ? 10.501 10.905 -2.566 1.00 95.50 81 THR A C 1
ATOM 619 O O . THR A 1 81 ? 10.205 9.950 -3.273 1.00 95.50 81 THR A O 1
ATOM 622 N N . ALA A 1 82 ? 9.827 12.057 -2.628 1.00 96.50 82 ALA A N 1
ATOM 623 C CA . ALA A 1 82 ? 8.687 12.257 -3.516 1.00 96.50 82 ALA A CA 1
ATOM 624 C C . ALA A 1 82 ? 9.066 12.088 -4.989 1.00 96.50 82 ALA A C 1
ATOM 626 O O . ALA A 1 82 ? 8.366 11.377 -5.708 1.00 96.50 82 ALA A O 1
ATOM 627 N N . TYR A 1 83 ? 10.186 12.667 -5.430 1.00 98.00 83 TYR A N 1
ATOM 628 C CA . TYR A 1 83 ? 10.677 12.455 -6.793 1.00 98.00 83 TYR A CA 1
ATOM 629 C C . TYR A 1 83 ? 11.098 11.004 -7.040 1.00 98.00 83 TYR A C 1
ATOM 631 O O . TYR A 1 83 ? 10.804 10.473 -8.106 1.00 98.00 83 TYR A O 1
ATOM 639 N N . HIS A 1 84 ? 11.739 10.354 -6.066 1.00 97.06 84 HIS A N 1
ATOM 640 C CA . HIS A 1 84 ? 12.160 8.957 -6.177 1.00 97.06 84 HIS A CA 1
ATOM 641 C C . HIS A 1 84 ? 10.968 8.016 -6.402 1.00 97.06 84 HIS A C 1
ATOM 643 O O . HIS A 1 84 ? 10.934 7.289 -7.392 1.00 97.06 84 HIS A O 1
ATOM 649 N N . GLU A 1 85 ? 9.958 8.086 -5.534 1.00 97.19 85 GLU A N 1
ATOM 650 C CA . GLU A 1 85 ? 8.769 7.234 -5.639 1.00 97.19 85 GLU A CA 1
ATOM 651 C C . GLU A 1 85 ? 7.910 7.594 -6.858 1.00 97.19 85 GLU A C 1
ATOM 653 O O . GLU A 1 85 ? 7.416 6.714 -7.560 1.00 97.19 85 GLU A O 1
ATOM 658 N N . SER A 1 86 ? 7.789 8.886 -7.187 1.00 97.06 86 SER A N 1
ATOM 659 C CA . SER A 1 86 ? 7.087 9.306 -8.408 1.00 97.06 86 SER A CA 1
ATOM 660 C C . SER A 1 86 ? 7.795 8.812 -9.672 1.00 97.06 86 SER A C 1
ATOM 662 O O . SER A 1 86 ? 7.129 8.498 -10.654 1.00 97.06 86 SER A O 1
ATOM 664 N N . GLY A 1 87 ? 9.128 8.715 -9.652 1.00 97.81 87 GLY A N 1
ATOM 665 C CA . GLY A 1 87 ? 9.922 8.142 -10.736 1.00 97.81 87 GLY A CA 1
ATOM 666 C C . GLY A 1 87 ? 9.611 6.663 -10.951 1.00 97.81 87 GLY A C 1
ATOM 667 O O . GLY A 1 87 ? 9.290 6.276 -12.074 1.00 97.81 87 GLY A O 1
ATOM 668 N N . HIS A 1 88 ? 9.617 5.861 -9.877 1.00 97.12 88 HIS A N 1
ATOM 669 C CA . HIS A 1 88 ? 9.202 4.451 -9.934 1.00 97.12 88 HIS A CA 1
ATOM 670 C C . HIS A 1 88 ? 7.789 4.306 -10.493 1.00 97.12 88 HIS A C 1
ATOM 672 O O . HIS A 1 88 ? 7.556 3.507 -11.397 1.00 97.12 88 HIS A O 1
ATOM 678 N N . ALA A 1 89 ? 6.855 5.119 -9.997 1.00 96.88 89 ALA A N 1
ATOM 679 C CA . ALA A 1 89 ? 5.470 5.072 -10.440 1.00 96.88 89 ALA A CA 1
ATOM 680 C C . ALA A 1 89 ? 5.304 5.457 -11.917 1.00 96.88 89 ALA A C 1
ATOM 682 O O . ALA A 1 89 ? 4.548 4.813 -12.643 1.00 96.88 89 ALA A O 1
ATOM 683 N N . LEU A 1 90 ? 6.010 6.494 -12.373 1.00 97.44 90 LEU A N 1
ATOM 684 C CA . LEU A 1 90 ? 5.948 6.947 -13.758 1.00 97.44 90 LEU A CA 1
ATOM 685 C C . LEU A 1 90 ? 6.513 5.892 -14.710 1.00 97.44 90 LEU A C 1
ATOM 687 O O . LEU A 1 90 ? 5.860 5.565 -15.698 1.00 97.44 90 LEU A O 1
ATOM 691 N N . VAL A 1 91 ? 7.689 5.339 -14.401 1.00 97.06 91 VAL A N 1
ATOM 692 C CA . VAL A 1 91 ? 8.325 4.301 -15.224 1.00 97.06 91 VAL A CA 1
ATOM 693 C C . VAL A 1 91 ? 7.429 3.066 -15.308 1.00 97.06 91 VAL A C 1
ATOM 695 O O . VAL A 1 91 ? 7.081 2.660 -16.415 1.00 97.06 91 VAL A O 1
ATOM 698 N N . ALA A 1 92 ? 6.955 2.547 -14.171 1.00 95.56 92 ALA A N 1
ATOM 699 C CA . ALA A 1 92 ? 6.041 1.403 -14.144 1.00 95.56 92 ALA A CA 1
ATOM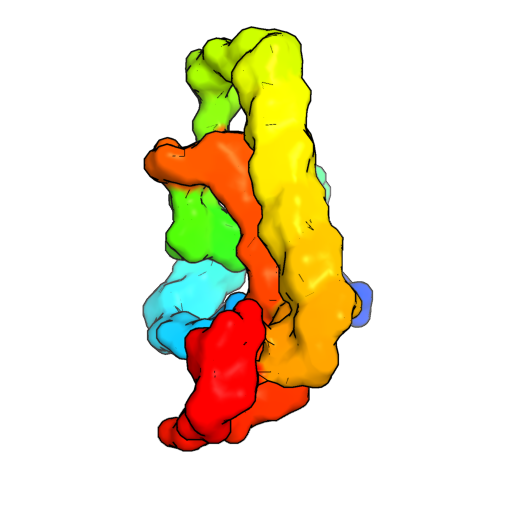 700 C C . ALA A 1 92 ? 4.753 1.668 -14.943 1.00 95.56 92 ALA A C 1
ATOM 702 O O . ALA A 1 92 ? 4.258 0.798 -15.649 1.00 95.56 92 ALA A O 1
ATOM 703 N N . ARG A 1 93 ? 4.217 2.895 -14.898 1.00 94.88 93 ARG A N 1
ATOM 704 C CA . ARG A 1 93 ? 3.009 3.261 -15.651 1.00 94.88 93 ARG A CA 1
ATOM 705 C C . ARG A 1 93 ? 3.231 3.361 -17.165 1.00 94.88 93 ARG A C 1
ATOM 707 O O . ARG A 1 93 ? 2.256 3.245 -17.916 1.00 94.88 93 ARG A O 1
ATOM 714 N N . MET A 1 94 ? 4.454 3.656 -17.599 1.00 96.06 94 MET A N 1
ATOM 715 C CA . MET A 1 94 ? 4.818 3.817 -19.010 1.00 96.06 94 MET A CA 1
ATOM 716 C C . MET A 1 94 ? 5.248 2.506 -19.670 1.00 96.06 94 MET A C 1
ATOM 718 O O . MET A 1 94 ? 5.116 2.380 -20.888 1.00 96.06 94 MET A O 1
ATOM 722 N N . LEU A 1 95 ? 5.756 1.550 -18.893 1.00 96.06 95 LEU A N 1
ATOM 723 C CA . LEU A 1 95 ? 6.170 0.251 -19.403 1.00 96.06 95 LEU A CA 1
ATOM 724 C C . LEU A 1 95 ? 4.945 -0.631 -19.700 1.00 96.06 95 LEU A C 1
ATOM 726 O O . LEU A 1 95 ? 4.036 -0.723 -18.877 1.00 96.06 95 LEU A O 1
ATOM 730 N N . PRO A 1 96 ? 4.884 -1.274 -20.878 1.00 94.12 96 PRO A N 1
ATOM 731 C CA . PRO A 1 96 ? 3.692 -1.994 -21.316 1.00 94.12 96 PRO A CA 1
ATOM 732 C C . PRO A 1 96 ? 3.460 -3.309 -20.566 1.00 94.12 96 PRO A C 1
ATOM 734 O O . PRO A 1 96 ? 2.320 -3.765 -20.516 1.00 94.12 96 PRO A O 1
ATOM 737 N N . ASN A 1 97 ? 4.515 -3.926 -20.019 1.00 93.25 97 ASN A N 1
ATOM 738 C CA . ASN A 1 97 ? 4.423 -5.230 -19.358 1.00 93.25 97 ASN A CA 1
ATOM 739 C C . ASN A 1 97 ? 4.531 -5.161 -17.826 1.00 93.25 97 ASN A C 1
ATOM 741 O O . ASN A 1 97 ? 4.400 -6.202 -17.180 1.00 93.25 97 ASN A O 1
ATOM 745 N N . ALA A 1 98 ? 4.776 -3.974 -17.263 1.00 93.00 98 ALA A N 1
ATOM 746 C CA . ALA A 1 98 ? 4.866 -3.777 -15.822 1.00 93.00 98 ALA A CA 1
ATOM 747 C C . ALA A 1 98 ? 3.483 -3.880 -15.164 1.00 93.00 98 ALA A C 1
ATOM 749 O O . ALA A 1 98 ? 2.452 -3.545 -15.760 1.00 93.00 98 ALA A O 1
ATOM 750 N N . ASP A 1 99 ? 3.459 -4.332 -13.913 1.00 91.75 99 ASP A N 1
ATOM 751 C CA . ASP A 1 99 ? 2.216 -4.406 -13.160 1.00 91.75 99 ASP A CA 1
ATOM 752 C C . ASP A 1 99 ? 1.734 -2.988 -12.781 1.00 91.75 99 ASP A C 1
ATOM 754 O O . ASP A 1 99 ? 2.531 -2.079 -12.520 1.00 91.75 99 ASP A O 1
ATOM 758 N N . PRO A 1 100 ? 0.411 -2.746 -12.753 1.00 92.19 100 PRO A N 1
ATOM 759 C CA . PRO A 1 100 ? -0.122 -1.417 -12.503 1.00 92.19 100 PRO A CA 1
ATOM 760 C C . PRO A 1 100 ? 0.244 -0.913 -11.105 1.00 92.19 100 PRO A C 1
ATOM 762 O O . PRO A 1 100 ? 0.138 -1.625 -10.102 1.00 92.19 100 PRO A O 1
ATOM 765 N N . VAL A 1 101 ? 0.615 0.368 -11.033 1.00 94.19 101 VAL A N 1
ATOM 766 C CA . VAL A 1 101 ? 0.847 1.061 -9.762 1.00 94.19 101 VAL A CA 1
ATOM 767 C C . VAL A 1 101 ? -0.462 1.132 -8.987 1.00 94.19 101 VAL A C 1
ATOM 769 O O . VAL A 1 101 ? -1.449 1.699 -9.453 1.00 94.19 101 VAL A O 1
ATOM 772 N N . HIS A 1 102 ? -0.443 0.577 -7.783 1.00 89.88 102 HIS A N 1
ATOM 773 C CA . HIS A 1 102 ? -1.585 0.545 -6.886 1.00 89.88 102 HIS A CA 1
ATOM 774 C C . HIS A 1 102 ? -1.506 1.650 -5.827 1.00 89.88 102 HIS A C 1
ATOM 776 O O . HIS A 1 102 ? -2.497 2.325 -5.559 1.00 89.88 102 HIS A O 1
ATOM 782 N N . LYS A 1 103 ? -0.320 1.876 -5.245 1.00 91.19 103 LYS A N 1
ATOM 783 C CA . LYS A 1 103 ? -0.134 2.864 -4.175 1.00 91.19 103 LYS A CA 1
ATOM 784 C C . LYS A 1 103 ? 1.247 3.498 -4.218 1.00 91.19 103 LYS A C 1
ATOM 786 O O . LYS A 1 103 ? 2.243 2.812 -4.423 1.00 91.19 103 LYS A O 1
ATOM 791 N N . ILE A 1 104 ? 1.296 4.799 -3.946 1.00 94.06 104 ILE A N 1
ATOM 792 C CA . ILE A 1 104 ? 2.530 5.575 -3.800 1.00 94.06 104 ILE A CA 1
ATOM 793 C C . ILE A 1 104 ? 2.492 6.243 -2.428 1.00 94.06 104 ILE A C 1
ATOM 795 O O . ILE A 1 104 ? 1.483 6.847 -2.058 1.00 94.06 104 ILE A O 1
ATOM 799 N N . SER A 1 105 ? 3.575 6.144 -1.661 1.00 92.12 105 SER A N 1
ATOM 800 C CA . SER A 1 105 ? 3.681 6.797 -0.359 1.00 92.12 105 SER A CA 1
ATOM 801 C C . SER A 1 105 ? 5.093 7.296 -0.092 1.00 92.12 105 SER A C 1
ATOM 803 O O . SER A 1 105 ? 6.068 6.580 -0.281 1.00 92.12 105 SER A O 1
ATOM 805 N N . ILE A 1 106 ? 5.188 8.515 0.434 1.00 92.75 106 ILE A N 1
ATOM 806 C CA . ILE A 1 106 ? 6.436 9.118 0.932 1.00 92.75 106 ILE A CA 1
ATOM 807 C C . ILE A 1 106 ? 6.542 9.036 2.463 1.00 92.75 106 ILE A C 1
ATOM 809 O O . ILE A 1 106 ? 7.312 9.764 3.091 1.00 92.75 106 ILE A O 1
ATOM 813 N N . VAL A 1 107 ? 5.684 8.225 3.086 1.00 89.88 107 VAL A N 1
ATOM 814 C CA . VAL A 1 107 ? 5.659 8.037 4.535 1.00 89.88 107 VAL A CA 1
ATOM 815 C C . VAL A 1 107 ? 6.658 6.948 4.904 1.00 89.88 107 VAL A C 1
ATOM 817 O O . VAL A 1 107 ? 6.516 5.795 4.498 1.00 89.88 107 VAL A O 1
ATOM 820 N N . ALA A 1 108 ? 7.649 7.313 5.716 1.00 89.56 108 ALA A N 1
ATOM 821 C CA . ALA A 1 108 ? 8.673 6.387 6.171 1.00 89.56 108 ALA A CA 1
ATOM 822 C C . ALA A 1 108 ? 8.104 5.323 7.123 1.00 89.56 108 ALA A C 1
ATOM 824 O O . ALA A 1 108 ? 7.480 5.636 8.147 1.00 89.56 108 ALA A O 1
ATOM 825 N N . ARG A 1 109 ? 8.392 4.056 6.821 1.00 89.12 109 ARG A N 1
ATOM 826 C CA . ARG A 1 109 ? 7.997 2.880 7.606 1.00 89.12 109 ARG A CA 1
ATOM 827 C C . ARG A 1 109 ? 9.195 1.953 7.755 1.00 89.12 109 ARG A C 1
ATOM 829 O O . ARG A 1 109 ? 9.955 1.769 6.812 1.00 89.12 109 ARG A O 1
ATOM 836 N N . GLY A 1 110 ? 9.408 1.408 8.953 1.00 83.81 110 GLY A N 1
ATOM 837 C CA . GLY A 1 110 ? 10.535 0.498 9.201 1.00 83.81 110 GLY A CA 1
ATOM 838 C C . GLY A 1 110 ? 11.888 1.056 8.716 1.00 83.81 110 GLY A C 1
ATOM 839 O O . GLY A 1 110 ? 12.393 2.057 9.244 1.00 83.81 110 GLY A O 1
ATOM 840 N N . MET A 1 111 ? 12.491 0.401 7.720 1.00 81.75 111 MET A N 1
ATOM 841 C CA . MET A 1 111 ? 13.754 0.828 7.096 1.00 81.75 111 MET A CA 1
ATOM 842 C C . MET A 1 111 ? 13.576 1.674 5.822 1.00 81.75 111 MET A C 1
ATOM 844 O O . MET A 1 111 ? 14.561 2.239 5.351 1.00 81.75 111 MET A O 1
ATOM 848 N N . THR A 1 112 ? 12.360 1.804 5.284 1.00 85.62 112 THR A N 1
ATOM 849 C CA . THR A 1 112 ? 12.081 2.546 4.045 1.00 85.62 112 THR A CA 1
ATOM 850 C C . THR A 1 112 ? 11.710 4.007 4.329 1.00 85.62 112 THR A C 1
ATOM 852 O O . THR A 1 112 ? 11.173 4.346 5.390 1.00 85.62 112 THR A O 1
ATOM 855 N N . LEU A 1 113 ? 12.031 4.904 3.389 1.00 88.94 113 LEU A N 1
ATOM 856 C CA . LEU A 1 113 ? 11.666 6.331 3.454 1.00 88.94 113 LEU A CA 1
ATOM 857 C C . LEU A 1 113 ? 10.381 6.650 2.676 1.00 88.94 113 LEU A C 1
ATOM 859 O O . LEU A 1 113 ? 9.694 7.612 3.001 1.00 88.94 113 LEU A O 1
ATOM 863 N N . GLY A 1 114 ? 10.055 5.810 1.702 1.00 91.19 114 GLY A N 1
ATOM 864 C CA . GLY A 1 114 ? 8.867 5.821 0.865 1.00 91.19 114 GLY A CA 1
ATOM 865 C C . GLY A 1 114 ? 8.745 4.457 0.190 1.00 91.19 114 GLY A C 1
ATOM 866 O O . GLY A 1 114 ? 9.585 3.580 0.420 1.00 91.19 114 GLY A O 1
ATOM 867 N N . HIS A 1 115 ? 7.664 4.247 -0.551 1.00 92.50 115 HIS A N 1
ATOM 868 C CA . HIS A 1 115 ? 7.499 3.060 -1.378 1.00 92.50 115 HIS A CA 1
ATOM 869 C C . HIS A 1 115 ? 6.438 3.260 -2.469 1.00 92.50 115 HIS A C 1
ATOM 871 O O . HIS A 1 115 ? 5.452 3.985 -2.290 1.00 92.50 115 HIS A O 1
ATOM 877 N N . THR A 1 116 ? 6.615 2.521 -3.562 1.00 94.00 116 THR A N 1
ATOM 878 C CA . THR A 1 116 ? 5.686 2.410 -4.687 1.00 94.00 116 THR A CA 1
ATOM 879 C C . THR A 1 116 ? 5.277 0.946 -4.830 1.00 94.00 116 THR A C 1
ATOM 881 O O . THR A 1 116 ? 6.114 0.101 -5.142 1.00 94.00 116 THR A O 1
ATOM 884 N N . ARG A 1 117 ? 4.004 0.621 -4.567 1.00 91.44 117 ARG A N 1
ATOM 885 C CA . ARG A 1 117 ? 3.473 -0.746 -4.705 1.00 91.44 117 ARG A CA 1
ATOM 886 C C . ARG A 1 117 ? 2.816 -0.918 -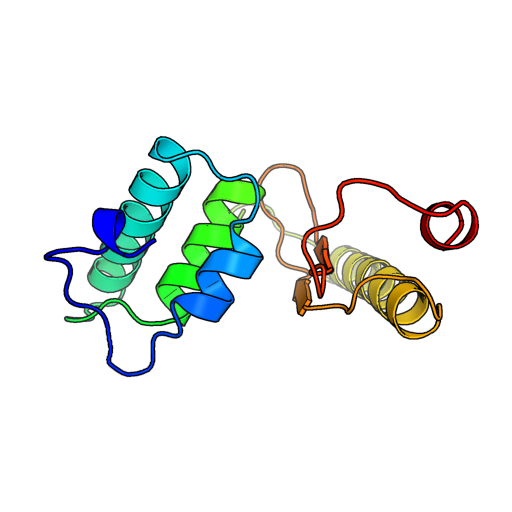6.063 1.00 91.44 117 ARG A C 1
ATOM 888 O O . ARG A 1 117 ? 1.905 -0.163 -6.407 1.00 91.44 117 ARG A O 1
ATOM 895 N N . GLN A 1 118 ? 3.249 -1.941 -6.786 1.00 91.06 118 GLN A N 1
ATOM 896 C CA . GLN A 1 118 ? 2.564 -2.470 -7.960 1.00 91.06 118 GLN A CA 1
ATOM 897 C C . GLN A 1 118 ? 1.739 -3.686 -7.538 1.00 91.06 118 GLN A C 1
ATOM 899 O O . GLN A 1 118 ? 2.110 -4.378 -6.586 1.00 91.06 118 GLN A O 1
ATOM 904 N N . LEU A 1 119 ? 0.612 -3.917 -8.206 1.00 86.75 119 LEU A N 1
ATOM 905 C CA . LEU A 1 119 ? -0.265 -5.044 -7.910 1.00 86.75 119 LEU A CA 1
ATOM 906 C C . LEU A 1 119 ? -0.487 -5.880 -9.174 1.00 86.75 119 LEU A C 1
ATOM 908 O O . LEU A 1 119 ? -1.020 -5.339 -10.146 1.00 86.75 119 LEU A O 1
ATOM 912 N N . PRO A 1 120 ? -0.131 -7.177 -9.174 1.00 82.75 120 PRO A N 1
ATOM 913 C CA . PRO A 1 120 ? -0.386 -8.046 -10.314 1.00 82.75 120 PRO A CA 1
ATOM 914 C C . PRO A 1 120 ? -1.876 -8.096 -10.665 1.00 82.75 120 PRO A C 1
ATOM 916 O O . PRO A 1 120 ? -2.743 -8.152 -9.790 1.00 82.75 120 PRO A O 1
ATOM 919 N N . THR A 1 121 ? -2.185 -8.087 -11.961 1.00 80.75 121 THR A N 1
ATOM 920 C CA . THR A 1 121 ? -3.566 -8.232 -12.455 1.00 80.75 121 THR A CA 1
ATOM 921 C C . THR A 1 121 ? -4.060 -9.676 -12.419 1.00 80.75 121 THR A C 1
ATOM 923 O O . THR A 1 121 ? -5.268 -9.909 -12.384 1.00 80.75 121 THR A O 1
ATOM 926 N N . GLU A 1 122 ? -3.135 -10.631 -12.417 1.00 81.25 122 GLU A N 1
ATOM 927 C CA . GLU A 1 122 ? -3.384 -12.067 -12.447 1.00 81.25 122 GLU A CA 1
ATOM 928 C C . GLU A 1 122 ? -2.308 -12.806 -11.640 1.00 81.25 122 GLU A C 1
ATOM 930 O O . GLU A 1 122 ? -1.178 -12.327 -11.505 1.00 81.25 122 GLU A O 1
ATOM 935 N N . ASP A 1 123 ? -2.644 -13.994 -11.141 1.00 78.12 123 ASP A N 1
ATOM 936 C CA . ASP A 1 123 ? -1.673 -14.876 -10.498 1.00 78.12 123 ASP A CA 1
ATOM 937 C C . ASP A 1 123 ? -0.803 -15.548 -11.569 1.00 78.12 123 ASP A C 1
ATOM 939 O O . ASP A 1 123 ? -1.260 -16.415 -12.320 1.00 78.12 123 ASP A O 1
ATOM 943 N N . ARG A 1 124 ? 0.470 -15.148 -11.650 1.00 81.12 124 ARG A N 1
ATOM 944 C CA . ARG A 1 124 ? 1.432 -15.692 -12.620 1.00 81.12 124 ARG A CA 1
ATOM 945 C C . ARG A 1 124 ? 2.383 -16.680 -11.949 1.00 81.12 124 ARG A C 1
ATOM 947 O O . ARG A 1 124 ? 3.047 -16.349 -10.973 1.00 81.12 124 ARG A O 1
ATOM 954 N N . TYR A 1 125 ? 2.521 -17.872 -12.531 1.00 85.00 125 TYR A N 1
ATOM 955 C CA . TYR A 1 125 ? 3.552 -18.852 -12.144 1.00 85.00 125 TYR A CA 1
ATOM 956 C C . TYR A 1 125 ? 4.856 -18.703 -12.941 1.00 85.00 125 TYR A C 1
ATOM 958 O O . TYR A 1 125 ? 5.882 -19.266 -12.567 1.00 85.00 125 TYR A O 1
ATOM 966 N N . MET A 1 126 ? 4.816 -17.980 -14.062 1.00 88.69 126 MET A N 1
ATOM 967 C CA . MET A 1 126 ? 5.943 -17.777 -14.971 1.00 88.69 126 MET A CA 1
ATOM 968 C C . MET A 1 126 ? 5.966 -16.323 -15.446 1.00 88.69 126 MET A C 1
ATOM 970 O O . MET A 1 126 ? 4.911 -15.724 -15.650 1.00 88.69 126 MET A O 1
ATOM 974 N N . LEU A 1 127 ? 7.166 -15.777 -15.648 1.00 90.44 127 LEU A N 1
ATOM 975 C CA . LEU A 1 127 ? 7.385 -14.450 -16.224 1.00 90.44 127 LEU A CA 1
ATOM 976 C C . LEU A 1 127 ? 8.034 -14.587 -17.599 1.00 90.44 127 LEU A C 1
ATOM 978 O O . LEU A 1 127 ? 8.965 -15.372 -17.786 1.00 90.44 127 LEU A O 1
ATOM 982 N N . THR A 1 128 ? 7.555 -13.809 -18.566 1.00 92.94 128 THR A N 1
ATOM 983 C CA . THR A 1 128 ? 8.237 -13.682 -19.856 1.00 92.94 128 THR A CA 1
ATOM 984 C C . THR A 1 128 ? 9.490 -12.822 -19.710 1.00 92.94 128 THR A C 1
ATOM 986 O O . THR A 1 128 ? 9.599 -11.983 -18.818 1.00 92.94 128 THR A O 1
ATOM 989 N N . HIS A 1 129 ? 10.440 -12.979 -20.628 1.00 94.50 129 HIS A N 1
ATOM 990 C CA . HIS A 1 129 ? 11.647 -12.154 -20.639 1.00 94.50 129 HIS A CA 1
ATOM 991 C C . HIS A 1 129 ? 11.345 -10.648 -20.774 1.00 94.50 129 HIS A C 1
ATOM 993 O O . HIS A 1 129 ? 12.071 -9.838 -20.209 1.00 94.50 129 HIS A O 1
ATOM 999 N N . SER A 1 130 ? 10.275 -10.269 -21.484 1.00 95.12 130 SER A N 1
ATOM 1000 C CA . SER A 1 130 ? 9.850 -8.866 -21.587 1.00 95.12 130 SER A CA 1
ATOM 1001 C C . SER A 1 130 ? 9.324 -8.333 -20.254 1.00 95.12 130 SER A C 1
ATOM 1003 O O . SER A 1 130 ? 9.758 -7.276 -19.828 1.00 95.12 130 SER A O 1
ATOM 1005 N N . GLN A 1 131 ? 8.479 -9.098 -19.553 1.00 91.75 131 GLN A N 1
ATOM 1006 C CA . GLN A 1 131 ? 8.002 -8.744 -18.205 1.00 91.75 131 GLN A CA 1
ATOM 1007 C C . GLN A 1 131 ? 9.117 -8.691 -17.158 1.00 91.75 131 GLN A C 1
ATOM 1009 O O . GLN A 1 131 ? 8.959 -8.032 -16.149 1.00 91.75 131 GLN A O 1
ATOM 1014 N N . PHE A 1 132 ? 10.212 -9.428 -17.351 1.00 91.12 132 PHE A N 1
ATOM 1015 C CA . PHE A 1 132 ? 11.360 -9.368 -16.445 1.00 91.12 132 PHE A CA 1
ATOM 1016 C C . PHE A 1 132 ? 12.247 -8.137 -16.693 1.00 91.12 132 PHE A C 1
ATOM 1018 O O . PHE A 1 132 ? 12.981 -7.711 -15.805 1.00 91.12 132 PHE A O 1
ATOM 1025 N N . LYS A 1 133 ? 12.252 -7.624 -17.928 1.00 92.25 133 LYS A N 1
ATOM 1026 C CA . LYS A 1 133 ? 13.036 -6.445 -18.315 1.00 92.25 133 LYS A CA 1
ATOM 1027 C C . LYS A 1 133 ? 12.349 -5.131 -17.962 1.00 92.25 133 LYS A C 1
ATOM 1029 O O . LYS A 1 133 ? 13.060 -4.155 -17.724 1.00 92.25 133 LYS A O 1
ATOM 1034 N N . ASP A 1 134 ? 11.025 -5.133 -18.010 1.00 89.00 134 ASP A N 1
ATOM 1035 C CA . ASP A 1 134 ? 10.165 -4.024 -17.606 1.00 89.00 134 ASP A CA 1
ATOM 1036 C C . ASP A 1 134 ? 9.972 -4.026 -16.080 1.00 89.00 134 ASP A C 1
ATOM 1038 O O . ASP A 1 134 ? 10.028 -2.928 -15.480 1.00 89.00 134 ASP A O 1
#

Sequence (134 aa):
MKVHSDGKPLDETVNLELLAKETAGFSGADLANLVNEAAILAARRDKKTIGMLELEESIDRVIAGPERKSRRISPKEKEITAYHESGHALVARMLPNADPVHKISIVARGMTLGHTRQLPTEDRYMLTHSQFKD

InterPro domains:
  IPR000642 Peptidase M41 [PF01434] (72-133)
  IPR027417 P-loop containing nucleoside triphosphate hydrolase [SSF52540] (4-86)
  IPR037219 Peptidase M41-like [G3DSA:1.20.58.760] (68-134)
  IPR037219 Peptidase M41-like [SSF140990] (73-133)
  IPR041569 AAA ATPase, AAA+ lid domain [PF17862] (14-57)

Organism: NCBI:txid412755